Protein AF-A0A6I9NIV9-F1 (afdb_monomer_lite)

Foldseek 3Di:
DVPVVVVQFFPDKDKDDAPDDPPDDADPDLPDDHRFTKIWTWTKAAQVNDDVGDPDDPPPPPRIDTDIDMDTDDDPVLVVLLCDQVVDDSVVSSVVQVCCCPVVVWGGHSGDIGHPVVD

Structure (mmCIF, N/CA/C/O backbone):
data_AF-A0A6I9NIV9-F1
#
_entry.id   AF-A0A6I9NIV9-F1
#
loop_
_atom_site.group_PDB
_atom_site.id
_atom_site.type_symbol
_atom_site.label_atom_id
_atom_site.label_alt_id
_atom_site.label_comp_id
_atom_site.label_asym_id
_atom_site.label_entity_id
_atom_site.label_seq_id
_atom_site.pdbx_PDB_ins_code
_atom_site.Cartn_x
_atom_site.Cartn_y
_atom_site.Cartn_z
_atom_site.occupancy
_atom_site.B_iso_or_equiv
_atom_site.auth_seq_id
_atom_site.auth_comp_id
_atom_site.auth_asym_id
_atom_site.auth_atom_id
_atom_site.pdbx_PDB_model_num
ATOM 1 N N . MET A 1 1 ? -3.924 -16.154 -14.405 1.00 45.94 1 MET A N 1
ATOM 2 C CA . MET A 1 1 ? -2.878 -15.277 -13.825 1.00 45.94 1 MET A CA 1
ATOM 3 C C . MET A 1 1 ? -1.472 -15.847 -14.035 1.00 45.94 1 MET A C 1
ATOM 5 O O . MET A 1 1 ? -0.559 -15.055 -14.203 1.00 45.94 1 MET A O 1
ATOM 9 N N . CYS A 1 2 ? -1.292 -17.176 -14.102 1.00 41.91 2 CYS A N 1
ATOM 10 C CA . CYS A 1 2 ? 0.013 -17.805 -14.362 1.00 41.91 2 CYS A CA 1
ATOM 11 C C . CYS A 1 2 ? 0.562 -17.628 -15.797 1.00 41.91 2 CYS A C 1
ATOM 13 O O . CYS A 1 2 ? 1.767 -17.502 -15.959 1.00 41.91 2 CYS A O 1
ATOM 15 N N . ASP A 1 3 ? -0.276 -17.506 -16.827 1.00 44.16 3 ASP A N 1
ATOM 16 C CA . ASP A 1 3 ? 0.199 -17.600 -18.227 1.00 44.16 3 ASP A CA 1
ATOM 17 C C . ASP A 1 3 ? 0.983 -16.375 -18.755 1.00 44.16 3 ASP A C 1
ATOM 19 O O . ASP A 1 3 ? 1.612 -16.434 -19.811 1.00 44.16 3 ASP A O 1
ATOM 23 N N . GLN A 1 4 ? 0.954 -15.231 -18.057 1.00 50.03 4 GLN A N 1
ATOM 24 C CA . GLN A 1 4 ? 1.804 -14.073 -18.393 1.00 50.03 4 GLN A CA 1
ATOM 25 C C . GLN A 1 4 ? 3.187 -14.145 -17.731 1.00 50.03 4 GLN A C 1
ATOM 27 O O . GLN A 1 4 ? 4.142 -13.577 -18.262 1.00 50.03 4 GLN A O 1
ATOM 32 N N . LEU A 1 5 ? 3.311 -14.861 -16.608 1.00 53.56 5 LEU A N 1
ATOM 33 C CA . LEU A 1 5 ? 4.581 -15.055 -15.903 1.00 53.56 5 LEU A CA 1
ATOM 34 C C . LEU A 1 5 ? 5.558 -15.904 -16.732 1.00 53.56 5 LEU A C 1
ATOM 36 O O . LEU A 1 5 ? 6.757 -15.643 -16.710 1.00 53.56 5 LEU A O 1
ATOM 40 N N . GLU A 1 6 ? 5.044 -16.835 -17.542 1.00 54.09 6 GLU A N 1
ATOM 41 C CA . GLU A 1 6 ? 5.839 -17.687 -18.442 1.00 54.09 6 GLU A CA 1
ATOM 42 C C . GLU A 1 6 ? 6.463 -16.932 -19.632 1.00 54.09 6 GLU A C 1
ATOM 44 O O . GLU A 1 6 ? 7.368 -17.442 -20.287 1.00 54.09 6 GLU A O 1
ATOM 49 N N . LYS A 1 7 ? 6.042 -15.688 -19.906 1.00 63.69 7 LYS A N 1
ATOM 50 C CA . LYS A 1 7 ? 6.471 -14.910 -21.088 1.00 63.69 7 LYS A CA 1
ATOM 51 C C . LYS A 1 7 ? 7.743 -14.077 -20.881 1.00 63.69 7 LYS A C 1
ATOM 53 O O . LYS A 1 7 ? 8.008 -13.163 -21.654 1.00 63.69 7 LYS A O 1
ATOM 58 N N . GLY A 1 8 ? 8.523 -14.352 -19.834 1.00 78.94 8 GLY A N 1
ATOM 59 C CA . GLY A 1 8 ? 9.776 -13.633 -19.555 1.00 78.94 8 GLY A CA 1
ATOM 60 C C . GLY A 1 8 ? 9.596 -12.213 -18.999 1.00 78.94 8 GLY A C 1
ATOM 61 O O . GLY A 1 8 ? 10.557 -11.446 -18.957 1.00 78.94 8 GLY A O 1
ATOM 62 N N . ILE A 1 9 ? 8.378 -11.861 -18.563 1.00 90.00 9 ILE A N 1
ATOM 63 C CA . ILE A 1 9 ? 8.080 -10.580 -17.901 1.00 90.00 9 ILE A CA 1
ATOM 64 C C . ILE A 1 9 ? 8.614 -10.578 -16.465 1.00 90.00 9 ILE A C 1
ATOM 66 O O . ILE A 1 9 ? 9.067 -9.551 -15.969 1.00 90.00 9 ILE A O 1
ATOM 70 N N . LEU A 1 10 ? 8.575 -11.716 -15.773 1.00 93.38 10 LEU A N 1
ATOM 71 C CA . LEU A 1 10 ? 9.030 -11.810 -14.392 1.00 93.38 10 LEU A CA 1
ATOM 72 C C . LEU A 1 10 ? 10.530 -12.093 -14.325 1.00 93.38 10 LEU A C 1
ATOM 74 O O . LEU A 1 10 ? 10.988 -13.138 -14.776 1.00 93.38 10 LEU A O 1
ATOM 78 N N . LEU A 1 11 ? 11.277 -11.180 -13.705 1.00 93.81 11 LEU A N 1
ATOM 79 C CA . LEU A 1 11 ? 12.718 -11.313 -13.479 1.00 93.81 11 LEU A CA 1
ATOM 80 C C . LEU A 1 11 ? 13.039 -11.784 -12.054 1.00 93.81 11 LEU A C 1
ATOM 82 O O . LEU A 1 11 ? 14.038 -12.462 -11.835 1.00 93.81 11 LEU A O 1
ATOM 86 N N . TYR A 1 12 ? 12.203 -11.420 -11.080 1.00 94.88 12 TYR A N 1
ATOM 87 C CA . TYR A 1 12 ? 12.343 -11.815 -9.677 1.00 94.88 12 TYR A CA 1
ATOM 88 C C . TYR A 1 12 ? 10.980 -11.845 -8.991 1.00 94.88 12 TYR A C 1
ATOM 90 O O . TYR A 1 12 ? 10.166 -10.952 -9.222 1.00 94.88 12 TYR A O 1
ATOM 98 N N . CYS A 1 13 ? 10.768 -12.825 -8.110 1.00 95.38 13 CYS A N 1
ATOM 99 C CA . CYS A 1 13 ? 9.569 -12.945 -7.289 1.00 95.38 13 CYS A CA 1
ATOM 100 C C . CYS A 1 13 ? 9.926 -13.369 -5.863 1.00 95.38 13 CYS A C 1
ATOM 102 O O . CYS A 1 13 ? 10.592 -14.385 -5.659 1.00 95.38 13 CYS A O 1
ATOM 104 N N . ASN A 1 14 ? 9.434 -12.616 -4.882 1.00 96.00 14 ASN A N 1
ATOM 105 C CA . ASN A 1 14 ? 9.423 -13.001 -3.478 1.00 96.00 14 ASN A CA 1
ATOM 106 C C . ASN A 1 14 ? 8.010 -12.831 -2.927 1.00 96.00 14 ASN A C 1
ATOM 108 O O . ASN A 1 14 ? 7.545 -11.714 -2.689 1.00 96.00 14 ASN A O 1
ATOM 112 N N . TYR A 1 15 ? 7.322 -13.955 -2.761 1.00 95.56 15 TYR A N 1
ATOM 113 C CA . TYR A 1 15 ? 5.997 -13.999 -2.169 1.00 95.56 15 TYR A CA 1
ATOM 114 C C . TYR A 1 15 ? 6.082 -14.188 -0.653 1.00 95.56 15 TYR A C 1
ATOM 116 O O . TYR A 1 15 ? 6.737 -15.108 -0.164 1.00 95.56 15 TYR A O 1
ATOM 124 N N . GLN A 1 16 ? 5.352 -13.349 0.079 1.00 95.38 16 GLN A N 1
ATOM 125 C CA . GLN A 1 16 ? 5.155 -13.458 1.517 1.00 95.38 16 GLN A CA 1
ATOM 126 C C . GLN A 1 16 ? 3.673 -13.695 1.803 1.00 95.38 16 GLN A C 1
ATOM 128 O O . GLN A 1 16 ? 2.827 -12.837 1.534 1.00 95.38 16 GLN A O 1
ATOM 133 N N . ALA A 1 17 ? 3.361 -14.870 2.351 1.00 95.00 17 ALA A N 1
ATOM 134 C CA . ALA A 1 17 ? 2.005 -15.211 2.760 1.00 95.00 17 ALA A CA 1
ATOM 135 C C . ALA A 1 17 ? 1.512 -14.282 3.878 1.00 95.00 17 ALA A C 1
ATOM 137 O O . ALA A 1 17 ? 2.296 -13.793 4.693 1.00 95.00 17 ALA A O 1
ATOM 138 N N . SER A 1 18 ? 0.198 -14.054 3.927 1.00 94.88 18 SER A N 1
ATOM 139 C CA . SER A 1 18 ? -0.388 -13.229 4.980 1.00 94.88 18 SER A CA 1
ATOM 140 C C . SER A 1 18 ? -0.261 -13.904 6.345 1.00 94.88 18 SER A C 1
ATOM 142 O O . SER A 1 18 ? -0.591 -15.077 6.505 1.00 94.88 18 SER A O 1
ATOM 144 N N . THR A 1 19 ? 0.160 -13.127 7.338 1.00 93.62 19 THR A N 1
ATOM 145 C CA . THR A 1 19 ? 0.120 -13.468 8.769 1.00 93.62 19 THR A CA 1
ATOM 146 C C . THR A 1 19 ? -0.896 -12.597 9.515 1.00 93.62 19 THR A C 1
ATOM 148 O O . THR A 1 19 ? -0.860 -12.484 10.742 1.00 93.62 19 THR A O 1
ATOM 151 N N . PHE A 1 20 ? -1.783 -11.928 8.771 1.00 92.75 20 PHE A N 1
ATOM 152 C CA . PHE A 1 20 ? -2.782 -11.022 9.312 1.00 92.75 20 PHE A CA 1
ATOM 153 C C . PHE A 1 20 ? -3.834 -11.804 10.101 1.00 92.75 20 PHE A C 1
ATOM 155 O O . PHE A 1 20 ? -4.438 -12.748 9.597 1.00 92.75 20 PHE A O 1
ATOM 162 N N . ASP A 1 21 ? -4.071 -11.363 11.332 1.00 90.81 21 ASP A N 1
ATOM 163 C CA . ASP A 1 21 ? -5.112 -11.884 12.208 1.00 90.81 21 ASP A CA 1
ATOM 164 C C . ASP A 1 21 ? -6.037 -10.734 12.609 1.00 90.81 21 ASP A C 1
ATOM 166 O O . ASP A 1 21 ? -5.601 -9.752 13.211 1.00 90.81 21 ASP A O 1
ATOM 170 N N . MET A 1 22 ? -7.326 -10.869 12.295 1.00 86.75 22 MET A N 1
ATOM 171 C CA . MET A 1 22 ? -8.343 -9.869 12.623 1.00 86.75 22 MET A CA 1
ATOM 172 C C . MET A 1 22 ? -8.525 -9.650 14.127 1.00 86.75 22 MET A C 1
ATOM 174 O O . MET A 1 22 ? -9.017 -8.596 14.521 1.00 86.75 22 MET A O 1
ATOM 178 N N . ARG A 1 23 ? -8.180 -10.636 14.961 1.00 87.25 23 ARG A N 1
ATOM 179 C CA . ARG A 1 23 ? -8.325 -10.554 16.423 1.00 87.25 23 ARG A CA 1
ATOM 180 C C . ARG A 1 23 ? -7.147 -9.846 17.084 1.00 87.25 23 ARG A C 1
ATOM 182 O O . ARG A 1 23 ? -7.239 -9.470 18.252 1.00 87.25 23 ARG A O 1
ATOM 189 N N . LYS A 1 24 ? -6.035 -9.682 16.365 1.00 86.75 24 LYS A N 1
ATOM 190 C CA . LYS A 1 24 ? -4.822 -9.064 16.891 1.00 86.75 24 LYS A CA 1
ATOM 191 C C . LYS A 1 24 ? -5.001 -7.550 16.962 1.00 86.75 24 LYS A C 1
ATOM 193 O O . LYS A 1 24 ? -5.391 -6.911 15.988 1.00 86.75 24 LYS A O 1
ATOM 198 N N . LEU A 1 25 ? -4.686 -6.979 18.123 1.00 85.94 25 LEU A N 1
ATOM 199 C CA . LEU A 1 25 ? -4.679 -5.530 18.298 1.00 85.94 25 LEU A CA 1
ATOM 200 C C . LEU A 1 25 ? -3.605 -4.875 17.407 1.00 85.94 25 LEU A C 1
ATOM 202 O O . LEU A 1 25 ? -2.553 -5.488 17.181 1.00 85.94 25 LEU A O 1
ATOM 206 N N . PRO A 1 26 ? -3.838 -3.632 16.942 1.00 83.56 26 PRO A N 1
ATOM 207 C CA . PRO A 1 26 ? -2.852 -2.871 16.185 1.00 83.56 26 PRO A CA 1
ATOM 208 C C . PRO A 1 26 ? -1.507 -2.783 16.907 1.00 83.56 26 PRO A C 1
ATOM 210 O O . PRO A 1 26 ? -1.449 -2.638 18.132 1.00 83.56 26 PRO A O 1
ATOM 213 N N . ASN A 1 27 ? -0.414 -2.854 16.151 1.00 79.81 27 ASN A N 1
ATOM 214 C CA . ASN A 1 27 ? 0.924 -2.795 16.733 1.00 79.81 27 ASN A CA 1
ATOM 215 C C . ASN A 1 27 ? 1.295 -1.358 17.145 1.00 79.81 27 ASN A C 1
ATOM 217 O O . ASN A 1 27 ? 1.090 -0.408 16.394 1.00 79.81 27 ASN A O 1
ATOM 221 N N . HIS A 1 28 ? 1.920 -1.210 18.315 1.00 73.69 28 HIS A N 1
ATOM 222 C CA . HIS A 1 28 ? 2.517 0.049 18.770 1.00 73.69 28 HIS A CA 1
ATOM 223 C C . HIS A 1 28 ? 3.799 0.430 18.018 1.00 73.69 28 HIS A C 1
ATOM 225 O O . HIS A 1 28 ? 4.239 1.575 18.093 1.00 73.69 28 HIS A O 1
ATOM 231 N N . HIS A 1 29 ? 4.431 -0.522 17.329 1.00 75.06 29 HIS A N 1
ATOM 232 C CA . HIS A 1 29 ? 5.699 -0.289 16.656 1.00 75.06 29 HIS A CA 1
ATOM 233 C C . HIS A 1 29 ? 5.514 0.497 15.353 1.00 75.06 29 HIS A C 1
ATOM 235 O O . HIS A 1 29 ? 4.938 -0.003 14.387 1.00 75.06 29 HIS A O 1
ATOM 241 N N . PHE A 1 30 ? 6.064 1.711 15.314 1.00 65.81 30 PHE A N 1
ATOM 242 C CA . PHE A 1 30 ? 5.944 2.635 14.181 1.00 65.81 30 PHE A CA 1
ATOM 243 C C . PHE A 1 30 ? 6.619 2.147 12.892 1.00 65.81 30 PHE A C 1
ATOM 245 O O . PHE A 1 30 ? 6.286 2.638 11.819 1.00 65.81 30 PHE A O 1
ATOM 252 N N . GLU A 1 31 ? 7.559 1.201 12.981 1.00 63.59 31 GLU A N 1
ATOM 253 C CA . GLU A 1 31 ? 8.314 0.706 11.818 1.00 63.59 31 GLU A CA 1
ATOM 254 C C . GLU A 1 31 ? 7.925 -0.713 11.391 1.00 63.59 31 GLU A C 1
ATOM 256 O O . GLU A 1 31 ? 8.541 -1.276 10.489 1.00 63.59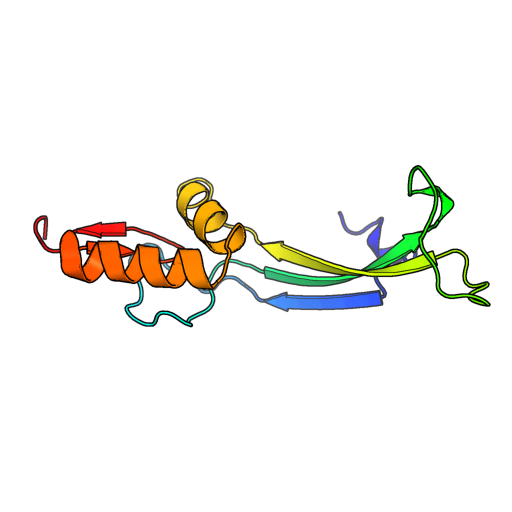 31 GLU A O 1
ATOM 261 N N . ALA A 1 32 ? 6.940 -1.333 12.049 1.00 65.75 32 ALA A N 1
ATOM 262 C CA . ALA A 1 32 ? 6.522 -2.674 11.663 1.00 65.75 32 ALA A CA 1
ATOM 263 C C . ALA A 1 32 ? 5.837 -2.641 10.287 1.00 65.75 32 ALA A C 1
ATOM 265 O O . ALA A 1 32 ? 4.879 -1.894 10.083 1.00 65.75 32 ALA A O 1
ATOM 266 N N . MET A 1 33 ? 6.315 -3.479 9.362 1.00 72.50 33 MET A N 1
ATOM 267 C CA . MET A 1 33 ? 5.591 -3.768 8.124 1.00 72.50 33 MET A CA 1
ATOM 268 C C . MET A 1 33 ? 4.221 -4.382 8.439 1.00 72.50 33 MET A C 1
ATOM 270 O O . MET A 1 33 ? 4.017 -4.973 9.502 1.00 72.50 33 MET A O 1
ATOM 274 N N . ASP A 1 34 ? 3.273 -4.251 7.513 1.00 90.00 34 ASP A N 1
ATOM 275 C CA . ASP A 1 34 ? 1.983 -4.917 7.656 1.00 90.00 34 ASP A CA 1
ATOM 276 C C . ASP A 1 34 ? 2.107 -6.443 7.495 1.00 90.00 34 ASP A C 1
ATOM 278 O O . ASP A 1 34 ? 3.134 -6.981 7.076 1.00 90.00 34 ASP A O 1
ATOM 282 N N . ASN A 1 35 ? 1.026 -7.145 7.807 1.00 93.62 35 ASN A N 1
ATOM 283 C CA . ASN A 1 35 ? 0.921 -8.601 7.814 1.00 93.62 35 ASN A CA 1
ATOM 284 C C . ASN A 1 35 ? 0.029 -9.123 6.673 1.00 93.62 35 ASN A C 1
ATOM 286 O O . ASN A 1 35 ? -0.330 -10.303 6.648 1.00 93.62 35 ASN A O 1
ATOM 290 N N . PHE A 1 36 ? -0.354 -8.272 5.714 1.00 95.19 36 PHE A N 1
ATOM 291 C CA . PHE A 1 36 ? -1.073 -8.717 4.521 1.00 95.19 36 PHE A CA 1
ATO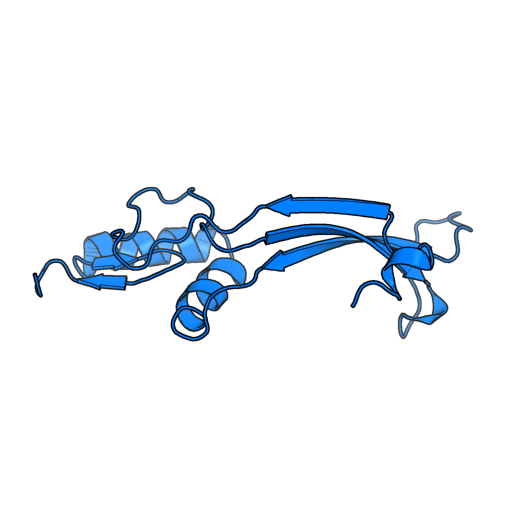M 292 C C . PHE A 1 36 ? -0.181 -9.583 3.629 1.00 95.19 36 PHE A C 1
ATOM 294 O O . PHE A 1 36 ? 1.048 -9.558 3.747 1.00 95.19 36 PHE A O 1
ATOM 301 N N . ALA A 1 37 ? -0.801 -10.348 2.729 1.00 96.25 37 ALA A N 1
ATOM 302 C CA . ALA A 1 37 ? -0.056 -11.049 1.693 1.00 96.25 37 ALA A CA 1
ATOM 303 C C . ALA A 1 37 ? 0.632 -10.019 0.790 1.00 96.25 37 ALA A C 1
ATOM 305 O O . ALA A 1 37 ? 0.009 -9.034 0.379 1.00 96.25 37 ALA A O 1
ATOM 306 N N . LYS A 1 38 ? 1.913 -10.246 0.496 1.00 95.44 38 LYS A N 1
ATOM 307 C CA . LYS A 1 38 ? 2.733 -9.354 -0.329 1.00 95.44 38 LYS A CA 1
ATOM 308 C C . LYS A 1 38 ? 3.494 -10.135 -1.376 1.00 95.44 38 LYS A C 1
ATOM 310 O O . LYS A 1 38 ? 3.831 -11.302 -1.181 1.00 95.44 38 LYS A O 1
ATOM 315 N N . CYS A 1 39 ? 3.822 -9.463 -2.465 1.00 96.38 39 CYS A N 1
ATOM 316 C CA . CYS A 1 39 ? 4.730 -9.982 -3.465 1.00 96.38 39 CYS A CA 1
ATOM 317 C C . CYS A 1 39 ? 5.681 -8.874 -3.915 1.00 96.38 39 CYS A C 1
ATOM 319 O O . CYS A 1 39 ? 5.236 -7.871 -4.466 1.00 96.38 39 CYS A O 1
ATOM 321 N N . PHE A 1 40 ? 6.976 -9.059 -3.663 1.00 96.25 40 PHE A N 1
ATOM 322 C CA . PHE A 1 40 ? 8.034 -8.156 -4.112 1.00 96.25 40 PHE A CA 1
ATOM 323 C C . PHE A 1 40 ? 8.590 -8.681 -5.431 1.00 96.25 40 PHE A C 1
ATOM 325 O O . PHE A 1 40 ? 9.126 -9.792 -5.495 1.00 96.25 40 PHE A O 1
ATOM 332 N N . LEU A 1 41 ? 8.431 -7.894 -6.487 1.00 96.88 41 LEU A N 1
ATOM 333 C CA . LEU A 1 41 ? 8.684 -8.307 -7.859 1.00 96.88 41 LEU A CA 1
ATOM 334 C C . LEU A 1 41 ? 9.741 -7.418 -8.505 1.00 96.88 41 LEU A C 1
ATOM 336 O O . LEU A 1 41 ? 9.828 -6.219 -8.238 1.00 96.88 41 LEU A O 1
ATOM 340 N N . ILE A 1 42 ? 10.500 -8.000 -9.428 1.00 97.00 42 ILE A N 1
ATOM 341 C CA . ILE A 1 42 ? 11.176 -7.234 -10.475 1.00 97.00 42 ILE A CA 1
ATOM 342 C C . ILE A 1 42 ? 10.580 -7.689 -11.799 1.00 97.00 42 ILE A C 1
ATOM 344 O O . ILE A 1 42 ? 10.655 -8.869 -12.145 1.00 97.00 42 ILE A O 1
ATOM 348 N N . LEU A 1 43 ? 9.970 -6.752 -12.519 1.00 94.44 43 LEU A N 1
ATOM 349 C CA . LEU A 1 43 ? 9.338 -6.984 -13.811 1.00 94.44 43 LEU A CA 1
ATOM 350 C C . LEU A 1 43 ? 10.171 -6.363 -14.929 1.00 94.44 43 LEU A C 1
ATOM 352 O O . LEU A 1 43 ? 10.767 -5.299 -14.769 1.00 94.44 43 LEU A O 1
ATOM 356 N N . ARG A 1 44 ? 10.186 -7.023 -16.079 1.00 92.81 44 ARG A N 1
ATOM 357 C CA . ARG A 1 44 ? 10.691 -6.496 -17.339 1.00 92.81 44 ARG A CA 1
ATOM 358 C C . ARG A 1 44 ? 9.596 -5.657 -17.993 1.00 92.81 44 ARG A C 1
ATOM 360 O O . ARG A 1 44 ? 8.559 -6.190 -18.372 1.00 92.81 44 ARG A O 1
ATOM 367 N N . LEU A 1 45 ? 9.839 -4.356 -18.118 1.00 92.38 45 LEU A N 1
ATOM 368 C CA . LEU A 1 45 ? 8.963 -3.410 -18.807 1.00 92.38 45 LEU A CA 1
ATOM 369 C C . LEU A 1 45 ? 9.562 -3.070 -20.172 1.00 92.38 45 LEU A C 1
ATOM 371 O O . LEU A 1 45 ? 10.661 -2.521 -20.229 1.00 92.38 45 LEU A O 1
ATOM 375 N N . GLU A 1 46 ? 8.860 -3.396 -21.255 1.00 91.38 46 GLU A N 1
ATOM 376 C CA . GLU A 1 46 ? 9.305 -3.103 -22.624 1.00 91.38 46 GLU A CA 1
ATOM 377 C C . GLU A 1 46 ? 9.081 -1.628 -22.978 1.00 91.38 46 GLU A C 1
ATOM 379 O O . GLU A 1 46 ? 8.038 -1.061 -22.645 1.00 91.38 46 GLU A O 1
ATOM 384 N N . SER A 1 47 ? 10.007 -1.010 -23.721 1.00 88.69 47 SER A N 1
ATOM 385 C CA . SER A 1 47 ? 9.860 0.381 -24.188 1.00 88.69 47 SER A CA 1
ATOM 386 C C . SER A 1 47 ? 8.584 0.601 -24.997 1.00 88.69 47 SER A C 1
ATOM 388 O O . SER A 1 47 ? 7.982 1.665 -24.909 1.00 88.69 47 SER A O 1
ATOM 390 N N . SER A 1 48 ? 8.144 -0.406 -25.757 1.00 89.31 48 SER A N 1
ATOM 391 C CA . SER A 1 48 ? 6.926 -0.334 -26.571 1.00 89.31 48 SER A CA 1
ATOM 392 C C . SER A 1 48 ? 5.634 -0.266 -25.750 1.00 89.31 48 SER A C 1
ATOM 394 O O . SER A 1 48 ? 4.584 0.037 -26.304 1.00 89.31 48 SER A O 1
ATOM 396 N N . GLN A 1 49 ? 5.686 -0.587 -24.453 1.00 88.56 49 GLN A N 1
ATOM 397 C CA . GLN A 1 49 ? 4.537 -0.543 -23.541 1.00 88.56 49 GLN A CA 1
ATOM 398 C C . GLN A 1 49 ? 4.431 0.788 -22.787 1.00 88.56 49 GLN A C 1
ATOM 400 O O . GLN A 1 49 ? 3.470 0.990 -22.047 1.00 88.56 49 GLN A O 1
ATOM 405 N N . VAL A 1 50 ? 5.413 1.680 -22.943 1.00 89.06 50 VAL A N 1
ATOM 406 C CA . VAL A 1 50 ? 5.470 2.966 -22.244 1.00 89.06 50 VAL A CA 1
ATOM 407 C C . VAL A 1 50 ? 5.219 4.086 -23.241 1.00 89.06 50 VAL A C 1
ATOM 409 O O . VAL A 1 50 ? 5.986 4.283 -24.183 1.00 89.06 50 VAL A O 1
ATOM 412 N N . GLU A 1 51 ? 4.148 4.842 -23.027 1.00 88.00 51 GLU A N 1
ATOM 413 C CA . GLU A 1 51 ? 3.890 6.059 -23.791 1.00 88.00 51 GLU A CA 1
ATOM 414 C C . GLU A 1 51 ? 5.006 7.082 -23.519 1.00 88.00 51 GLU A C 1
ATOM 416 O O . GLU A 1 51 ? 5.337 7.362 -22.368 1.00 88.00 51 GLU A O 1
ATOM 421 N N . GLY A 1 52 ? 5.646 7.586 -24.579 1.00 82.69 52 GLY A N 1
ATOM 422 C CA . GLY A 1 52 ? 6.858 8.411 -24.470 1.00 82.69 52 GLY A CA 1
ATOM 423 C C . GLY A 1 52 ? 8.171 7.624 -24.327 1.00 82.69 52 GLY A C 1
ATOM 424 O O . GLY A 1 52 ? 9.239 8.232 -24.296 1.00 82.69 52 GLY A O 1
ATOM 425 N N . GLY A 1 53 ? 8.118 6.288 -24.311 1.00 83.00 53 GLY A N 1
ATOM 426 C CA . GLY A 1 53 ? 9.286 5.414 -24.214 1.00 83.00 53 GLY A CA 1
ATOM 427 C C . GLY A 1 53 ? 9.906 5.354 -22.814 1.00 83.00 53 GLY A C 1
ATOM 428 O O . GLY A 1 53 ? 9.408 5.925 -21.844 1.00 83.00 53 GLY A O 1
ATOM 429 N N . LEU A 1 54 ? 11.011 4.618 -22.685 1.00 83.69 54 LEU A N 1
ATOM 430 C CA . LEU A 1 54 ? 11.764 4.538 -21.435 1.00 83.69 54 LEU A CA 1
ATOM 431 C C . LEU A 1 54 ? 12.841 5.629 -21.383 1.00 83.69 54 LEU A C 1
ATOM 433 O O . LEU A 1 54 ? 13.658 5.749 -22.293 1.00 83.69 54 LEU A O 1
ATOM 437 N N . HIS A 1 55 ? 12.897 6.372 -20.273 1.00 77.75 55 HIS A N 1
ATOM 438 C CA . HIS A 1 55 ? 14.069 7.176 -19.919 1.00 77.75 55 HIS A CA 1
ATOM 439 C C . HIS A 1 55 ? 15.218 6.240 -19.530 1.00 77.75 55 HIS A C 1
ATOM 441 O O . HIS A 1 55 ? 15.376 5.861 -18.366 1.00 77.75 55 HIS A O 1
ATOM 447 N N . CYS A 1 56 ? 15.965 5.814 -20.539 1.00 69.25 56 CYS A N 1
ATOM 448 C CA . CYS A 1 56 ? 17.158 4.994 -20.414 1.00 69.25 56 CYS A CA 1
ATOM 449 C C . CYS A 1 56 ? 18.409 5.883 -20.318 1.00 69.25 56 CYS A C 1
ATOM 451 O O . CYS A 1 56 ? 18.426 7.003 -20.827 1.00 69.25 56 CYS A O 1
ATOM 453 N N . ALA A 1 57 ? 19.451 5.396 -19.642 1.00 74.88 57 ALA A N 1
ATOM 454 C CA . ALA A 1 57 ? 20.738 6.090 -19.597 1.00 74.88 57 ALA A CA 1
ATOM 455 C C . ALA A 1 57 ? 21.373 6.143 -20.999 1.00 74.88 57 ALA A C 1
ATOM 457 O O . ALA A 1 57 ? 21.124 5.260 -21.825 1.00 74.88 57 ALA A O 1
ATOM 458 N N . GLU A 1 58 ? 22.205 7.156 -21.267 1.00 70.50 58 GLU A N 1
ATOM 459 C CA . GLU A 1 58 ? 22.934 7.260 -22.537 1.00 70.50 58 GLU A CA 1
ATOM 460 C C . GLU A 1 58 ? 23.721 5.966 -22.814 1.00 70.50 58 GLU A C 1
ATOM 462 O O . GLU A 1 58 ? 24.520 5.516 -21.994 1.00 70.50 58 GLU A O 1
ATOM 467 N N . GLY A 1 59 ? 23.454 5.343 -23.968 1.00 68.62 59 GLY A N 1
ATOM 468 C CA . GLY A 1 59 ? 24.083 4.086 -24.394 1.00 68.62 59 GLY A CA 1
ATOM 469 C C . GLY A 1 59 ? 23.332 2.798 -24.030 1.00 68.62 59 GLY A C 1
ATOM 470 O O . GLY A 1 59 ? 23.786 1.714 -24.397 1.00 68.62 59 GLY A O 1
ATOM 471 N N . ASP A 1 60 ? 22.183 2.866 -23.350 1.00 75.75 60 ASP A N 1
ATOM 472 C CA . ASP A 1 60 ? 21.395 1.671 -23.029 1.00 75.75 60 ASP A CA 1
ATOM 473 C C . ASP A 1 60 ? 20.534 1.217 -24.221 1.00 75.75 60 ASP A C 1
ATOM 475 O O . ASP A 1 60 ? 19.457 1.738 -24.502 1.00 75.75 60 ASP A O 1
ATOM 479 N N . ILE A 1 61 ? 21.031 0.202 -24.928 1.00 76.94 61 ILE A N 1
ATOM 480 C CA . ILE A 1 61 ? 20.401 -0.417 -26.106 1.00 76.94 61 ILE A CA 1
ATOM 481 C C . ILE A 1 61 ? 19.327 -1.458 -25.762 1.00 76.94 61 ILE A C 1
ATOM 483 O O . ILE A 1 61 ? 18.765 -2.083 -26.659 1.00 76.94 61 ILE A O 1
ATOM 487 N N . ARG A 1 62 ? 19.064 -1.715 -24.474 1.00 78.69 62 ARG A N 1
ATOM 488 C CA . ARG A 1 62 ? 18.337 -2.921 -24.053 1.00 78.69 62 ARG A CA 1
ATOM 489 C C . ARG A 1 62 ? 16.857 -2.954 -24.422 1.00 78.69 62 ARG A C 1
ATOM 491 O O . ARG A 1 62 ? 16.280 -4.026 -24.340 1.00 78.69 62 ARG A O 1
ATOM 498 N N . GLY A 1 63 ? 16.233 -1.864 -24.866 1.00 87.56 63 GLY A N 1
ATOM 499 C CA . GLY A 1 63 ? 14.829 -1.862 -25.316 1.00 87.56 63 GLY A CA 1
ATOM 500 C C . GLY A 1 63 ? 13.786 -2.161 -24.223 1.00 87.56 63 GLY A C 1
ATOM 501 O O . GLY A 1 63 ? 12.591 -2.058 -24.482 1.00 87.56 63 GLY A O 1
ATOM 502 N N . TRP A 1 64 ? 14.227 -2.480 -23.002 1.00 90.94 64 TRP A N 1
ATOM 503 C CA . TRP A 1 64 ? 13.415 -2.751 -21.820 1.00 90.94 64 TRP A CA 1
ATOM 504 C C . TRP A 1 64 ? 14.138 -2.285 -20.550 1.00 90.94 64 TRP A C 1
ATOM 506 O O . TRP A 1 64 ? 15.358 -2.115 -20.537 1.00 90.94 64 TRP A O 1
ATOM 516 N N . ARG A 1 65 ? 13.388 -2.123 -19.455 1.00 91.06 65 ARG A N 1
ATOM 517 C CA . ARG A 1 65 ? 13.903 -1.754 -18.127 1.00 91.06 65 ARG A CA 1
ATOM 518 C C . ARG A 1 65 ? 13.370 -2.692 -17.048 1.00 91.06 65 ARG A C 1
ATOM 520 O O . ARG A 1 65 ? 12.196 -3.053 -17.058 1.00 91.06 65 ARG A O 1
ATOM 527 N N . ALA A 1 66 ? 14.221 -3.052 -16.089 1.00 92.81 66 ALA A N 1
ATOM 528 C CA . ALA A 1 66 ? 13.799 -3.733 -14.867 1.00 92.81 66 ALA A CA 1
ATOM 529 C C . ALA A 1 66 ? 13.091 -2.742 -13.926 1.00 92.81 66 ALA A C 1
ATOM 531 O O . ALA A 1 66 ? 13.658 -1.711 -13.566 1.00 92.81 66 ALA A O 1
ATOM 532 N N . VAL A 1 67 ? 11.867 -3.053 -13.510 1.00 94.00 67 VAL A N 1
ATOM 533 C CA . VAL A 1 67 ? 11.050 -2.222 -12.619 1.00 94.00 67 VAL A CA 1
ATOM 534 C C . VAL A 1 67 ? 10.717 -3.016 -11.367 1.00 94.00 67 VAL A C 1
ATOM 536 O O . VAL A 1 67 ? 10.199 -4.128 -11.455 1.00 94.00 67 VAL A O 1
ATOM 539 N N . ARG A 1 68 ? 11.009 -2.446 -10.195 1.00 96.81 68 ARG A N 1
ATOM 540 C CA . ARG A 1 68 ? 10.550 -3.012 -8.925 1.00 96.81 68 ARG A CA 1
ATOM 541 C C . ARG A 1 68 ? 9.060 -2.726 -8.768 1.00 96.81 68 ARG A C 1
ATOM 543 O O . ARG A 1 68 ? 8.647 -1.578 -8.913 1.00 96.81 68 ARG A O 1
ATOM 550 N N . VAL A 1 69 ? 8.283 -3.758 -8.469 1.00 96.81 69 VAL A N 1
ATOM 551 C CA . VAL A 1 69 ? 6.847 -3.655 -8.212 1.00 96.81 69 VAL A CA 1
ATOM 552 C C . VAL A 1 69 ? 6.535 -4.402 -6.929 1.00 96.81 69 VAL A C 1
ATOM 554 O O . VAL A 1 69 ? 6.867 -5.578 -6.806 1.00 96.81 69 VAL A O 1
ATOM 557 N N . ASP A 1 70 ? 5.858 -3.731 -6.008 1.00 96.38 70 ASP A N 1
ATOM 558 C CA . ASP A 1 70 ? 5.416 -4.325 -4.754 1.00 96.38 70 ASP A CA 1
ATOM 559 C C . ASP A 1 70 ? 3.891 -4.453 -4.803 1.00 96.38 70 ASP A C 1
ATOM 561 O O . ASP A 1 70 ? 3.173 -3.465 -4.958 1.00 96.38 70 ASP A O 1
ATOM 565 N N . LEU A 1 71 ? 3.392 -5.687 -4.727 1.00 96.50 71 LEU A N 1
ATOM 566 C CA . LEU A 1 71 ? 1.964 -5.992 -4.690 1.00 96.50 71 LEU A CA 1
ATOM 567 C C . LEU A 1 71 ? 1.551 -6.344 -3.266 1.00 96.50 71 LEU A C 1
ATOM 569 O O . LEU A 1 71 ? 2.228 -7.123 -2.596 1.00 96.50 71 LEU A O 1
ATOM 573 N N . VAL A 1 72 ? 0.411 -5.819 -2.827 1.00 96.12 72 VAL A N 1
ATOM 574 C CA . VAL A 1 72 ? -0.131 -6.029 -1.479 1.00 96.12 72 VAL A CA 1
ATOM 575 C C . VAL A 1 72 ? -1.604 -6.370 -1.600 1.00 96.12 72 VAL A C 1
ATOM 577 O O . VAL A 1 72 ? -2.337 -5.707 -2.332 1.00 96.12 72 VAL A O 1
ATOM 580 N N . SER A 1 73 ? -2.044 -7.405 -0.890 1.00 96.31 73 SER A N 1
ATOM 581 C CA . SER A 1 73 ? -3.421 -7.899 -0.954 1.00 96.31 73 SER A CA 1
ATOM 582 C C . SER A 1 73 ? -4.074 -7.866 0.433 1.00 96.31 73 SER A C 1
ATOM 584 O O . SER A 1 73 ? -4.048 -8.866 1.157 1.00 96.31 73 SER A O 1
ATOM 586 N N . PRO A 1 74 ? -4.611 -6.704 0.855 1.00 95.44 74 PRO A N 1
ATOM 587 C CA . PRO A 1 74 ? -5.384 -6.602 2.084 1.00 95.44 74 PRO A CA 1
ATOM 588 C C . PRO A 1 74 ? -6.821 -7.125 1.886 1.00 95.44 74 PRO A C 1
ATOM 590 O O . PRO A 1 74 ? -7.383 -6.991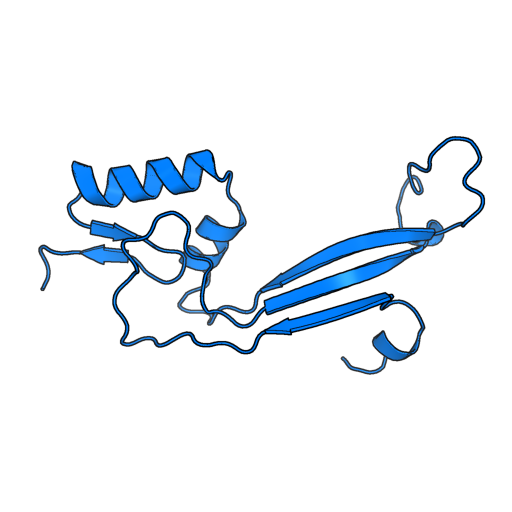 0.795 1.00 95.44 74 PRO A O 1
ATOM 593 N N . PRO A 1 75 ? -7.468 -7.653 2.939 1.00 94.38 75 PRO A N 1
ATOM 594 C CA . PRO A 1 75 ? -8.916 -7.848 2.965 1.00 94.38 75 PRO A CA 1
ATOM 595 C C . PRO A 1 75 ? -9.679 -6.541 2.699 1.00 94.38 75 PRO A C 1
ATOM 597 O O . PRO A 1 75 ? -9.221 -5.456 3.067 1.00 94.38 75 PRO A O 1
ATOM 600 N N . VAL A 1 76 ? -10.866 -6.633 2.090 1.00 94.31 76 VAL A N 1
ATOM 601 C CA . VAL A 1 76 ? -11.659 -5.455 1.679 1.00 94.31 76 VAL A CA 1
ATOM 602 C C . VAL A 1 76 ? -12.014 -4.535 2.852 1.00 94.31 76 VAL A C 1
ATOM 604 O O . VAL A 1 76 ? -11.944 -3.315 2.738 1.00 94.31 76 VAL A O 1
ATOM 607 N N . ASP A 1 77 ? -12.307 -5.110 4.015 1.00 94.62 77 ASP A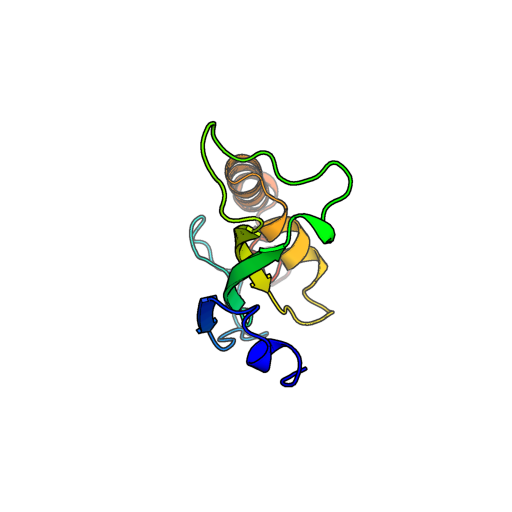 N 1
ATOM 608 C CA . ASP A 1 77 ? -12.639 -4.408 5.257 1.00 94.62 77 ASP A CA 1
ATOM 609 C C . ASP A 1 77 ? -11.418 -3.752 5.928 1.00 94.62 77 ASP A C 1
ATOM 611 O O . ASP A 1 77 ? -11.542 -3.067 6.946 1.00 94.62 77 ASP A O 1
ATOM 615 N N . ARG A 1 78 ? -10.223 -3.966 5.375 1.00 94.50 78 ARG A N 1
ATOM 616 C CA . ARG A 1 78 ? -8.952 -3.384 5.819 1.00 94.50 78 ARG A CA 1
ATOM 617 C C . ARG A 1 78 ? -8.315 -2.492 4.750 1.00 94.50 78 ARG A C 1
ATOM 619 O O . ARG A 1 78 ? -7.295 -1.860 5.015 1.00 94.50 78 ARG A O 1
ATOM 626 N N . TYR A 1 79 ? -8.942 -2.378 3.577 1.00 94.75 79 TYR A N 1
ATOM 627 C CA . TYR A 1 79 ? -8.416 -1.640 2.430 1.00 94.75 79 TYR A CA 1
ATOM 628 C C . TYR A 1 79 ? -8.090 -0.179 2.754 1.00 94.75 79 TYR A C 1
ATOM 630 O O . TYR A 1 79 ? -7.028 0.297 2.380 1.00 94.75 79 TYR A O 1
ATOM 638 N N . ALA A 1 80 ? -8.957 0.526 3.490 1.00 96.25 80 ALA A N 1
ATOM 639 C CA . ALA A 1 80 ? -8.726 1.932 3.828 1.00 96.25 80 ALA A CA 1
ATOM 640 C C . ALA A 1 80 ? -7.452 2.141 4.671 1.00 96.25 80 ALA A C 1
ATOM 642 O O . ALA A 1 80 ? -6.686 3.066 4.408 1.00 96.25 80 ALA A O 1
ATOM 643 N N . PHE A 1 81 ? -7.196 1.260 5.645 1.00 94.44 81 PHE A N 1
ATOM 644 C CA . PHE A 1 81 ? -5.989 1.311 6.477 1.00 94.44 81 PHE A CA 1
ATOM 645 C C . PHE A 1 81 ? -4.739 0.922 5.684 1.00 94.44 81 PHE A C 1
ATOM 647 O O . PHE A 1 81 ? -3.701 1.571 5.805 1.00 94.44 81 PHE A O 1
ATOM 654 N N . ALA A 1 82 ? -4.854 -0.094 4.825 1.00 95.06 82 ALA A N 1
ATOM 655 C CA . ALA A 1 82 ? -3.770 -0.511 3.947 1.00 95.06 82 ALA A CA 1
ATOM 656 C C . ALA A 1 82 ? -3.397 0.595 2.951 1.00 95.06 82 ALA A C 1
ATOM 658 O O . ALA A 1 82 ? -2.218 0.898 2.787 1.00 95.06 82 ALA A O 1
ATOM 659 N N . LEU A 1 83 ? -4.396 1.226 2.327 1.00 95.69 83 LEU A N 1
ATOM 660 C CA . LEU A 1 83 ? -4.209 2.323 1.384 1.00 95.69 83 LEU A CA 1
ATOM 661 C C . LEU A 1 83 ? -3.489 3.492 2.051 1.00 95.69 83 LEU A C 1
ATOM 663 O O . LEU A 1 83 ? -2.521 3.993 1.490 1.00 95.69 83 LEU A O 1
ATOM 667 N N . LEU A 1 84 ? -3.921 3.893 3.247 1.00 94.25 84 LEU A N 1
ATOM 668 C CA . LEU A 1 84 ? -3.274 4.951 4.022 1.00 94.25 84 LEU A CA 1
ATOM 669 C C . LEU A 1 84 ? -1.786 4.629 4.252 1.00 94.25 84 LEU A C 1
ATOM 671 O O . LEU A 1 84 ? -0.912 5.365 3.796 1.00 94.25 84 LEU A O 1
ATOM 675 N N . GLY A 1 85 ? -1.515 3.445 4.808 1.00 92.56 85 GLY A N 1
ATOM 676 C CA . GLY A 1 85 ? -0.165 2.976 5.115 1.00 92.56 85 GLY A CA 1
ATOM 677 C C . GLY A 1 85 ? 0.775 2.847 3.914 1.00 92.56 85 GLY A C 1
ATOM 678 O O . GLY A 1 85 ? 1.967 3.127 4.033 1.00 92.56 85 GLY A O 1
ATOM 679 N N . TRP A 1 86 ? 0.253 2.425 2.759 1.00 93.62 86 TRP A N 1
ATOM 680 C CA . TRP A 1 86 ? 1.032 2.222 1.531 1.00 93.62 86 TRP A CA 1
ATOM 681 C C . TRP A 1 86 ? 1.093 3.453 0.619 1.00 93.62 86 TRP A C 1
ATOM 683 O O . TRP A 1 86 ? 1.949 3.503 -0.262 1.00 93.62 86 TRP A O 1
ATOM 693 N N . THR A 1 87 ? 0.248 4.464 0.843 1.00 94.94 87 THR A N 1
ATOM 694 C CA . THR A 1 87 ? 0.354 5.761 0.152 1.00 94.94 87 THR A CA 1
ATOM 695 C C . THR A 1 87 ? 1.520 6.579 0.707 1.00 94.94 87 THR A C 1
ATOM 697 O O . THR A 1 87 ? 2.249 7.226 -0.048 1.00 94.94 87 THR A O 1
ATOM 700 N N . GLY A 1 88 ? 1.736 6.524 2.025 1.00 90.25 88 GLY A N 1
ATOM 701 C CA . GLY A 1 88 ? 2.800 7.274 2.684 1.00 90.25 88 GLY A CA 1
ATOM 702 C C . GLY A 1 88 ? 2.610 8.799 2.596 1.00 90.25 88 GLY A C 1
ATOM 703 O O . GLY A 1 88 ? 1.511 9.303 2.396 1.00 90.25 88 GLY A O 1
ATOM 704 N N . SER A 1 89 ? 3.658 9.614 2.746 1.00 94.50 89 SER A N 1
ATOM 705 C CA . SER A 1 89 ? 5.075 9.260 2.944 1.00 94.50 89 SER A CA 1
ATOM 706 C C . SER A 1 89 ? 5.368 8.613 4.308 1.00 94.50 89 SER A C 1
ATOM 708 O O . SER A 1 89 ? 4.558 8.687 5.230 1.00 94.50 89 SER A O 1
ATOM 710 N N . ARG A 1 90 ? 6.572 8.042 4.488 1.00 91.38 90 ARG A N 1
ATOM 711 C CA . ARG A 1 90 ? 7.009 7.474 5.784 1.00 91.38 90 ARG A CA 1
ATOM 712 C C . ARG A 1 90 ? 6.883 8.475 6.941 1.00 91.38 90 ARG A C 1
ATOM 714 O O . ARG A 1 90 ? 6.547 8.082 8.054 1.00 91.38 90 ARG A O 1
ATOM 721 N N . GLN A 1 91 ? 7.160 9.757 6.689 1.00 94.12 91 GLN A N 1
ATOM 722 C CA . GL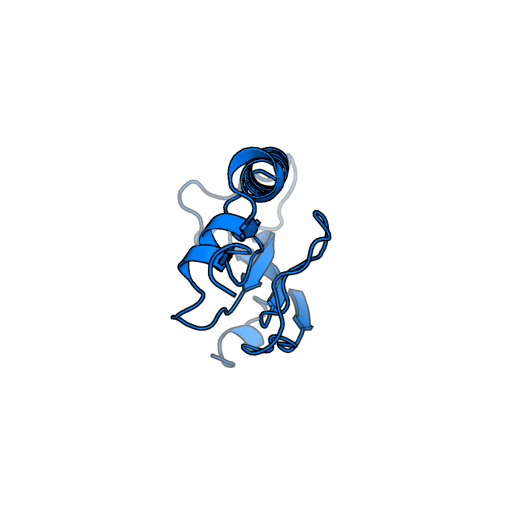N A 1 91 ? 7.056 10.793 7.717 1.00 94.12 91 GLN A CA 1
ATOM 723 C C . GLN A 1 91 ? 5.597 11.073 8.088 1.00 94.12 91 GLN A C 1
ATOM 725 O O . GLN A 1 91 ? 5.285 11.154 9.273 1.00 94.12 91 GLN A O 1
ATOM 730 N N . PHE A 1 92 ? 4.718 11.155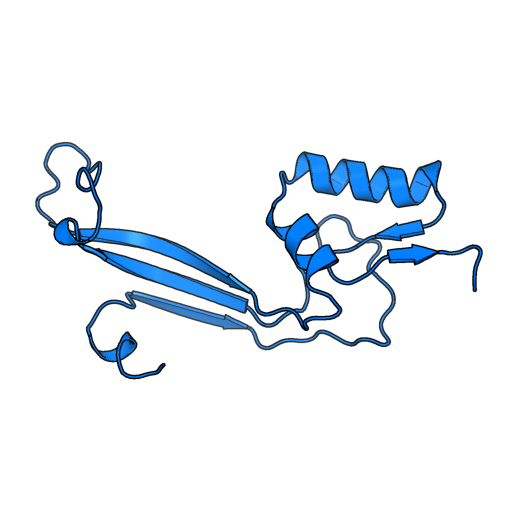 7.085 1.00 94.50 92 PHE A N 1
ATOM 731 C CA . PHE A 1 92 ? 3.286 11.353 7.295 1.00 94.50 92 PHE A CA 1
ATOM 732 C C . PHE A 1 92 ? 2.686 10.226 8.145 1.00 94.50 92 PHE A C 1
ATOM 734 O O . PHE A 1 92 ? 2.053 10.499 9.160 1.00 94.50 92 PHE A O 1
ATOM 741 N N . GLU A 1 93 ? 2.979 8.969 7.806 1.00 93.31 93 GLU A N 1
ATOM 742 C CA . GLU A 1 93 ? 2.507 7.802 8.564 1.00 93.31 93 GLU A CA 1
ATOM 743 C C . GLU A 1 93 ? 2.990 7.808 10.020 1.00 93.31 93 GLU A C 1
ATOM 745 O O . GLU A 1 93 ? 2.222 7.533 10.948 1.00 93.31 93 GLU A O 1
ATOM 750 N N . ARG A 1 94 ? 4.260 8.165 10.250 1.00 92.69 94 ARG A N 1
ATOM 751 C CA . ARG A 1 94 ? 4.833 8.259 11.599 1.00 92.69 94 ARG A CA 1
ATOM 752 C C . ARG A 1 94 ? 4.116 9.310 12.443 1.00 92.69 94 ARG A C 1
ATOM 754 O O . ARG A 1 94 ? 3.747 9.029 13.585 1.00 92.69 94 ARG A O 1
ATOM 761 N N . ASP A 1 95 ? 3.912 10.499 11.886 1.00 94.75 95 ASP A N 1
ATOM 762 C CA . ASP A 1 95 ? 3.266 11.601 12.596 1.00 94.75 95 ASP A CA 1
ATOM 763 C C . ASP A 1 95 ? 1.772 11.331 12.809 1.00 94.75 95 ASP A C 1
ATOM 765 O O . ASP A 1 95 ? 1.251 11.616 13.887 1.00 94.75 95 ASP A O 1
ATOM 769 N N . LEU A 1 96 ? 1.095 10.692 11.851 1.00 94.31 96 LEU A N 1
ATOM 770 C CA . LEU A 1 96 ? -0.312 10.315 11.974 1.00 94.31 96 LEU A CA 1
ATOM 771 C C . LEU A 1 96 ? -0.540 9.293 13.094 1.00 94.31 96 LEU A C 1
ATOM 773 O O . LEU A 1 96 ? -1.445 9.452 13.916 1.00 94.31 96 LEU A O 1
ATOM 777 N N . ARG A 1 97 ? 0.310 8.265 13.181 1.00 93.81 97 ARG A N 1
ATOM 778 C CA . ARG A 1 97 ? 0.257 7.274 14.268 1.00 93.81 97 ARG A CA 1
ATOM 779 C C . ARG A 1 97 ? 0.573 7.902 15.618 1.00 93.81 97 ARG A C 1
ATOM 781 O O . ARG A 1 97 ? -0.098 7.603 16.607 1.00 93.81 97 ARG A O 1
ATOM 788 N N . ARG A 1 98 ? 1.554 8.810 15.660 1.00 93.88 98 ARG A N 1
ATOM 789 C CA . ARG A 1 98 ? 1.877 9.578 16.867 1.00 93.88 98 ARG A CA 1
ATOM 790 C C . ARG A 1 98 ? 0.690 10.436 17.304 1.00 93.88 98 ARG A C 1
ATOM 792 O O . ARG A 1 98 ? 0.359 10.427 18.484 1.00 93.88 98 ARG A O 1
ATOM 799 N N . PHE A 1 99 ? 0.028 11.123 16.377 1.00 95.31 99 PHE A N 1
ATOM 800 C CA . PHE A 1 99 ? -1.168 11.916 16.654 1.00 95.31 99 PHE A CA 1
ATOM 801 C C . PHE A 1 99 ? -2.313 11.051 17.195 1.00 95.31 99 PHE A C 1
ATOM 803 O O . PHE A 1 99 ? -2.901 11.382 18.224 1.00 95.31 99 PHE A O 1
ATOM 810 N N . ALA A 1 100 ? -2.597 9.910 16.556 1.00 94.69 100 ALA A N 1
ATOM 811 C CA . ALA A 1 100 ? -3.611 8.971 17.032 1.00 94.69 100 ALA A CA 1
ATOM 812 C C . ALA A 1 100 ? -3.332 8.542 18.483 1.00 94.69 100 ALA A C 1
ATOM 814 O O . ALA A 1 100 ? -4.234 8.566 19.321 1.00 94.69 100 ALA A O 1
ATOM 815 N N . GLN A 1 101 ? -2.075 8.238 18.809 1.00 92.88 101 GLN A N 1
ATOM 816 C CA . GLN A 1 101 ? -1.685 7.809 20.148 1.00 92.88 101 GLN A CA 1
ATOM 817 C C . GLN A 1 101 ? -1.716 8.928 21.189 1.00 92.88 101 GLN A C 1
ATOM 819 O O . GLN A 1 101 ? -2.307 8.737 22.253 1.00 92.88 101 GLN A O 1
ATOM 824 N N . VAL A 1 102 ? -1.066 10.057 20.910 1.00 94.12 102 VAL A N 1
ATOM 825 C CA . VAL A 1 102 ? -0.840 11.131 21.888 1.00 94.12 102 VAL A CA 1
ATOM 826 C C . VAL A 1 102 ? -2.086 11.995 22.054 1.00 94.12 102 VAL A C 1
ATOM 828 O O . VAL A 1 102 ? -2.514 12.236 23.178 1.00 94.12 102 VAL A O 1
ATOM 831 N N . GLU A 1 103 ? -2.710 12.399 20.948 1.00 96.12 103 GLU A N 1
ATOM 832 C CA . GLU A 1 103 ? -3.807 13.374 20.966 1.00 96.12 103 GLU A CA 1
ATOM 833 C C . GLU A 1 103 ? -5.185 12.708 21.046 1.00 96.12 103 GLU A C 1
ATOM 835 O O . GLU A 1 103 ? -6.137 13.280 21.579 1.00 96.12 103 GLU A O 1
ATOM 840 N N . ARG A 1 104 ? -5.331 11.489 20.501 1.00 95.38 104 ARG A N 1
ATOM 841 C CA . ARG A 1 104 ? -6.629 10.787 20.453 1.00 95.38 104 ARG A CA 1
ATOM 842 C C . ARG A 1 104 ? -6.740 9.607 21.412 1.00 95.38 104 ARG A C 1
ATOM 844 O O . ARG A 1 104 ? -7.857 9.167 21.676 1.00 95.38 104 ARG A O 1
ATOM 851 N N . GLY A 1 105 ? -5.634 9.125 21.979 1.00 94.00 105 GLY A N 1
ATOM 852 C CA . GLY A 1 105 ? -5.635 7.925 22.820 1.00 94.00 105 GLY A CA 1
ATOM 853 C C . GLY A 1 105 ? -5.977 6.648 22.043 1.00 94.00 105 GLY A C 1
ATOM 854 O O . GLY A 1 105 ? -6.505 5.701 22.619 1.00 94.00 105 GLY A O 1
ATOM 855 N N . MET A 1 106 ? -5.691 6.622 20.743 1.00 95.19 106 MET A N 1
ATOM 856 C CA . MET A 1 106 ? -5.964 5.515 19.826 1.00 95.19 106 MET A CA 1
ATOM 857 C C . MET A 1 106 ? -4.662 4.845 19.364 1.00 95.19 106 MET A C 1
ATOM 859 O O . MET A 1 106 ? -3.585 5.424 19.452 1.00 95.19 106 MET A O 1
ATOM 863 N N . ILE A 1 107 ? -4.739 3.617 18.859 1.00 93.50 107 ILE A N 1
ATOM 864 C CA . ILE A 1 107 ? -3.606 2.906 18.254 1.00 93.50 107 ILE A CA 1
ATOM 865 C C . ILE A 1 107 ? -3.942 2.675 16.788 1.00 93.50 107 ILE A C 1
ATOM 867 O O . ILE A 1 107 ? -4.919 1.994 16.489 1.00 93.50 107 ILE A O 1
ATOM 871 N N . LEU A 1 108 ? -3.152 3.258 15.890 1.00 93.44 108 LEU A N 1
ATOM 872 C CA . LEU A 1 108 ? -3.320 3.131 14.446 1.00 93.44 108 LEU A CA 1
ATOM 873 C C . LEU A 1 108 ? -2.186 2.293 13.856 1.00 93.44 108 LEU A C 1
ATOM 875 O O . LEU A 1 108 ? -1.010 2.580 14.102 1.00 93.44 108 LEU A O 1
ATOM 879 N N . ASP A 1 109 ? -2.535 1.315 13.023 1.00 92.56 109 ASP A N 1
ATOM 880 C CA . ASP A 1 109 ? -1.593 0.683 12.109 1.00 92.56 109 ASP A CA 1
ATOM 881 C C . ASP A 1 109 ? -2.162 0.441 10.701 1.00 92.56 109 ASP A C 1
ATOM 883 O O . ASP A 1 109 ? -3.252 0.904 10.375 1.00 92.56 109 ASP A O 1
ATOM 887 N N . ASN A 1 110 ? -1.404 -0.263 9.849 1.00 92.06 110 ASN A N 1
ATOM 888 C CA . ASN A 1 110 ? -1.806 -0.558 8.466 1.00 92.06 110 ASN A CA 1
ATOM 889 C C . ASN A 1 110 ? -3.022 -1.494 8.383 1.00 92.06 110 ASN A C 1
ATOM 891 O O . ASN A 1 110 ? -3.516 -1.756 7.290 1.00 92.06 110 ASN A O 1
ATOM 895 N N . HIS A 1 111 ? -3.487 -2.027 9.511 1.00 93.56 111 HIS A N 1
ATOM 896 C CA . HIS A 1 111 ? -4.598 -2.957 9.575 1.00 93.56 111 HIS A CA 1
ATOM 897 C C . HIS A 1 111 ? -5.821 -2.303 10.204 1.00 93.56 111 HIS A C 1
ATOM 899 O O . HIS A 1 111 ? -6.917 -2.459 9.680 1.00 93.56 111 HIS A O 1
ATOM 905 N N . ALA A 1 112 ? -5.678 -1.595 11.322 1.00 93.50 112 ALA A N 1
ATOM 906 C CA . ALA A 1 112 ? -6.836 -1.074 12.036 1.00 93.50 112 ALA A CA 1
ATOM 907 C C . ALA A 1 112 ? -6.521 0.147 12.905 1.00 93.50 112 ALA A C 1
ATOM 909 O O . ALA A 1 112 ? -5.372 0.499 13.172 1.00 93.50 112 ALA A O 1
ATOM 910 N N . LEU A 1 113 ? -7.599 0.764 13.390 1.00 93.81 113 LEU A N 1
ATOM 911 C CA . LEU A 1 113 ? -7.591 1.796 14.415 1.00 93.81 113 LEU A CA 1
ATOM 912 C C . LEU A 1 113 ? -8.311 1.267 15.658 1.00 93.81 113 LEU A C 1
ATOM 914 O O . LEU A 1 113 ? -9.491 0.924 15.598 1.00 93.81 113 LEU A O 1
ATOM 918 N N . TYR A 1 114 ? -7.607 1.223 16.782 1.00 93.00 114 TYR A N 1
ATOM 919 C CA . TYR A 1 114 ? -8.140 0.794 18.069 1.00 93.00 114 TYR A CA 1
ATOM 920 C C . TYR A 1 114 ? -8.305 1.983 19.014 1.00 93.00 114 TYR A C 1
ATOM 922 O O . TYR A 1 114 ? -7.351 2.720 19.261 1.00 93.00 114 TYR A O 1
ATOM 930 N N . ASP A 1 115 ? -9.502 2.160 19.569 1.00 93.25 115 ASP A N 1
ATOM 931 C CA . ASP A 1 115 ? -9.808 3.219 20.534 1.00 93.25 115 ASP A CA 1
ATOM 932 C C . ASP A 1 115 ? -9.738 2.676 21.965 1.00 93.25 115 ASP A C 1
ATOM 934 O O . ASP A 1 115 ? -10.578 1.874 22.373 1.00 93.25 115 ASP A O 1
ATOM 938 N N . LYS A 1 116 ? -8.756 3.144 22.748 1.00 89.00 116 LYS A N 1
ATOM 939 C CA . LYS A 1 116 ? -8.557 2.697 24.137 1.00 89.00 116 LYS A CA 1
ATOM 940 C C . LYS A 1 116 ? -9.703 3.090 25.071 1.00 89.00 116 LYS A C 1
ATOM 942 O O . LYS A 1 116 ? -9.787 2.552 26.165 1.00 89.00 116 LYS A O 1
ATOM 947 N N . LYS A 1 117 ? -10.547 4.053 24.687 1.00 85.75 117 LYS A N 1
ATOM 948 C CA . LYS A 1 117 ? -11.661 4.534 25.520 1.00 85.75 117 LYS A CA 1
ATOM 949 C C . LYS A 1 117 ? -12.941 3.724 25.331 1.00 85.75 117 LYS A C 1
ATOM 951 O O . LYS A 1 117 ? -13.883 3.909 26.093 1.00 85.75 117 LYS A O 1
ATOM 956 N N . LYS A 1 118 ? -13.000 2.884 24.294 1.00 75.62 118 LYS A N 1
ATOM 957 C CA . LYS A 1 118 ? -14.174 2.069 23.942 1.00 75.62 118 LYS A CA 1
ATOM 958 C C . LYS A 1 118 ? -13.998 0.585 24.283 1.00 75.62 118 LYS A C 1
ATOM 960 O O . LYS A 1 118 ? -14.807 -0.221 23.831 1.00 75.62 118 LYS A O 1
ATOM 965 N N . SER A 1 119 ? -12.954 0.240 25.040 1.00 57.44 119 SER A N 1
ATOM 966 C CA . SER A 1 119 ? -12.709 -1.107 25.568 1.00 57.44 119 SER A CA 1
ATOM 967 C C . SER A 1 119 ? -13.028 -1.203 27.045 1.00 57.44 119 SER A C 1
ATOM 969 O O . SER A 1 119 ? -12.591 -0.270 27.758 1.00 57.44 119 SER A O 1
#

Secondary structure (DSSP, 8-state):
-GGGGGGTTEEEEEEE-----TTSPPPS-TTPPP-SEEEEEEEEEEGGGSTT---PPTT---SEEEEEEEEEE--GGGHHHHHHHHH--HHHHHHHHHHHHHTT-EEE-SS-EEETT--

Sequence (119 aa):
MCDQLEKGILLYCNYQASTFDMRKLPNHHFEAMDNFAKCFLILRLESSQVEGGLHCAEGDIRGWRAVRVDLVSPPVDRYAFALLGWTGSRQFERDLRRFAQVERGMILDNHALYDKKKS

InterPro domains:
  IPR001726 DNA nucleotidylexotransferase (TdT) / DNA-directed DNA/RNA polymerase mu [PR00871] (18-40)
  IPR001726 DNA nucleotidylexotransferase (TdT) / DNA-directed DNA/RNA polymerase mu [PR00871] (64-75)
  IPR001726 DNA nucleotidylexotransferase (TdT) / DNA-directed DNA/RNA polymerase mu [PR00871] (95-118)
  IPR022312 DNA polymerase family X [PR00869] (68-77)
  IPR022312 DNA polymerase family X [PR00869] (84-97)
  IPR022312 DNA polymerase family X [PTHR11276] (6-118)
  IPR029398 DNA polymerase beta, thumb domain [PF14791] (82-117)
  IPR037160 DNA polymerase, thumb domain superfamily [G3DSA:3.30.210.10] (77-119)
  IPR043519 Nucleotidyltransferase superfamily [G3DSA:3.30.460.10] (1-76)
  IPR043519 Nucleotidyltransferase superfamily [SSF81301] (6-117)

pLDDT: mean 87.27, std 12.48, range [41.91, 97.0]

Organism: NCBI:txid8208

Radius of gyration: 19.06 Å; chains: 1; bounding box: 38×31×52 Å